Protein AF-A0A820HE97-F1 (afdb_monomer_lite)

Structure (mmCIF, N/CA/C/O backbone):
data_AF-A0A820HE97-F1
#
_entry.id   AF-A0A820HE97-F1
#
loop_
_atom_site.group_PDB
_atom_site.id
_atom_site.type_symbol
_atom_site.label_atom_id
_atom_site.label_alt_id
_atom_site.label_comp_id
_atom_site.label_asym_id
_atom_site.label_entity_id
_atom_site.label_seq_id
_atom_site.pdbx_PDB_ins_code
_atom_site.Cartn_x
_atom_site.Cartn_y
_atom_site.Cartn_z
_atom_site.occupancy
_atom_site.B_iso_or_equiv
_atom_site.auth_seq_id
_atom_site.auth_comp_id
_atom_site.auth_asym_id
_atom_site.auth_atom_id
_atom_site.pdbx_PDB_model_num
ATOM 1 N N . MET A 1 1 ? -4.920 5.874 -9.893 1.00 67.00 1 MET A N 1
ATOM 2 C CA . MET A 1 1 ? -6.171 5.371 -9.272 1.00 67.00 1 MET A CA 1
ATOM 3 C C . MET A 1 1 ? -5.916 4.414 -8.087 1.00 67.00 1 MET A C 1
ATOM 5 O O . MET A 1 1 ? -6.784 3.619 -7.760 1.00 67.00 1 MET A O 1
ATOM 9 N N . LEU A 1 2 ? -4.752 4.483 -7.416 1.00 69.00 2 LEU A N 1
ATOM 10 C CA . LEU A 1 2 ? -4.464 3.734 -6.177 1.00 69.00 2 LEU A CA 1
ATOM 11 C C . LEU A 1 2 ? -4.819 4.573 -4.941 1.00 69.00 2 LEU A C 1
ATOM 13 O O . LEU A 1 2 ? -5.583 4.120 -4.105 1.00 69.00 2 LEU A O 1
ATOM 17 N N . ALA A 1 3 ? -4.395 5.843 -4.916 1.00 72.19 3 ALA A N 1
ATOM 18 C CA . ALA A 1 3 ? -4.731 6.812 -3.868 1.00 72.19 3 ALA A CA 1
ATOM 19 C C . ALA A 1 3 ? -6.236 6.866 -3.542 1.00 72.19 3 ALA A C 1
ATOM 21 O O . ALA A 1 3 ? -6.626 6.772 -2.388 1.00 72.19 3 ALA A O 1
ATOM 22 N N . LYS A 1 4 ? -7.097 6.938 -4.568 1.00 76.06 4 LYS A N 1
ATOM 23 C CA . LYS A 1 4 ? -8.559 6.962 -4.386 1.00 76.06 4 LYS A CA 1
ATOM 24 C C . LYS A 1 4 ? -9.111 5.655 -3.802 1.00 76.06 4 LYS A C 1
ATOM 26 O O . LYS A 1 4 ? -10.076 5.695 -3.052 1.00 76.06 4 LYS A O 1
ATOM 31 N N . ARG A 1 5 ? -8.519 4.507 -4.152 1.00 79.31 5 ARG A N 1
ATOM 32 C CA . ARG A 1 5 ? -8.932 3.204 -3.608 1.00 79.31 5 ARG A CA 1
ATOM 33 C C . ARG A 1 5 ? -8.501 3.059 -2.151 1.00 79.31 5 ARG A C 1
ATOM 35 O O . ARG A 1 5 ? -9.321 2.667 -1.333 1.00 79.31 5 ARG A O 1
ATOM 42 N N . LEU A 1 6 ? -7.275 3.481 -1.845 1.00 70.06 6 LEU A N 1
ATOM 43 C CA . LEU A 1 6 ? -6.713 3.493 -0.498 1.00 70.06 6 LEU A CA 1
ATOM 44 C C . LEU A 1 6 ? -7.503 4.394 0.463 1.00 70.06 6 LEU A C 1
ATOM 46 O O . LEU A 1 6 ? -7.901 3.940 1.527 1.00 70.06 6 LEU A O 1
ATOM 50 N N . ILE A 1 7 ? -7.792 5.640 0.070 1.00 73.31 7 ILE A N 1
ATOM 51 C CA . ILE A 1 7 ? -8.521 6.602 0.919 1.00 73.31 7 ILE A CA 1
ATOM 52 C C . ILE A 1 7 ? -9.960 6.142 1.183 1.00 73.31 7 ILE A C 1
ATOM 54 O O . ILE A 1 7 ? -10.452 6.247 2.301 1.00 73.31 7 ILE A O 1
ATOM 58 N N . ASN A 1 8 ? -10.636 5.613 0.163 1.00 78.56 8 ASN A N 1
ATOM 59 C CA . ASN A 1 8 ? -12.042 5.226 0.274 1.00 78.56 8 ASN A CA 1
ATOM 60 C C . ASN A 1 8 ? -12.235 3.787 0.789 1.00 78.56 8 ASN A C 1
ATOM 62 O O . ASN A 1 8 ? -13.351 3.281 0.713 1.00 78.56 8 ASN A O 1
ATOM 66 N N . GLN A 1 9 ? -11.165 3.113 1.233 1.00 69.38 9 GLN A N 1
ATOM 67 C CA . GLN A 1 9 ? -11.171 1.692 1.613 1.00 69.38 9 GLN A CA 1
ATOM 68 C C . GLN A 1 9 ? -11.835 0.778 0.563 1.00 69.38 9 GLN A C 1
ATOM 70 O O . GLN A 1 9 ? -12.480 -0.213 0.883 1.00 69.38 9 GLN A O 1
ATOM 75 N N . LEU A 1 10 ? -11.673 1.100 -0.724 1.00 73.69 10 LEU A N 1
ATOM 76 C CA . LEU A 1 10 ? -12.217 0.301 -1.832 1.00 73.69 10 LEU A CA 1
AT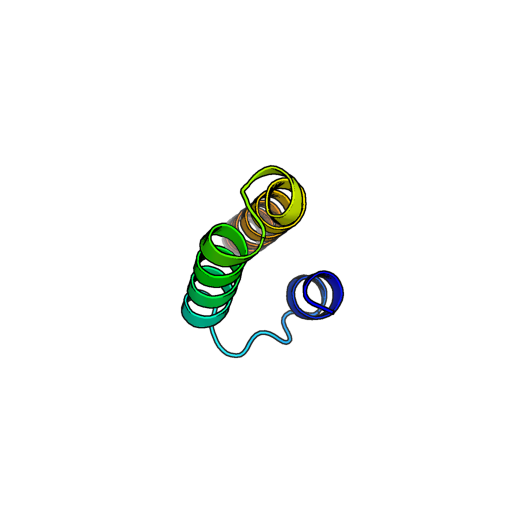OM 77 C C . LEU A 1 10 ? -11.303 -0.878 -2.200 1.00 73.69 10 LEU A C 1
ATOM 79 O O . LEU A 1 10 ? -11.509 -1.530 -3.224 1.00 73.69 10 LEU A O 1
ATOM 83 N N . SER A 1 11 ? -10.251 -1.109 -1.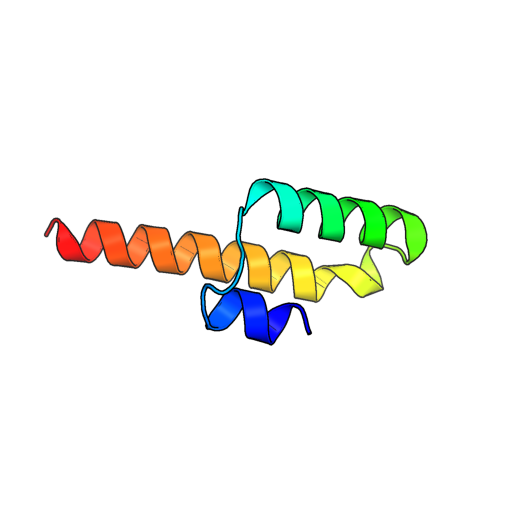417 1.00 70.75 11 SER A N 1
ATOM 84 C CA . SER A 1 11 ? -9.316 -2.210 -1.612 1.00 70.75 11 SER A CA 1
ATOM 85 C C . SER A 1 11 ? -9.907 -3.506 -1.066 1.00 70.75 11 SER A C 1
ATOM 87 O O . SER A 1 11 ? -10.259 -3.598 0.103 1.00 70.75 11 SER A O 1
ATOM 89 N N . THR A 1 12 ? -10.002 -4.521 -1.926 1.00 74.00 12 THR A N 1
ATOM 90 C CA . THR A 1 12 ? -10.560 -5.838 -1.576 1.00 74.00 12 THR A CA 1
ATOM 91 C C . THR A 1 12 ? -9.654 -6.626 -0.627 1.00 74.00 12 THR A C 1
ATOM 93 O O . THR A 1 12 ? -10.153 -7.345 0.231 1.00 74.00 12 THR A O 1
ATOM 96 N N . SER A 1 13 ? -8.330 -6.497 -0.753 1.00 80.12 13 SER A N 1
ATOM 97 C CA . SER A 1 13 ? -7.380 -6.935 0.276 1.00 80.12 13 SER A CA 1
ATOM 98 C C . SER A 1 13 ? -6.090 -6.122 0.201 1.00 80.12 13 SER A C 1
ATOM 100 O O . SER A 1 13 ? -5.647 -5.713 -0.876 1.00 80.12 13 SER A O 1
ATOM 102 N N . ILE A 1 14 ? -5.511 -5.887 1.375 1.00 80.25 14 ILE A N 1
ATOM 103 C CA . ILE A 1 14 ? -4.278 -5.124 1.580 1.00 80.25 14 ILE A CA 1
ATOM 104 C C . ILE A 1 14 ? -3.076 -5.871 0.982 1.00 80.25 14 ILE A C 1
ATOM 106 O O . ILE A 1 14 ? -2.236 -5.245 0.337 1.00 80.25 14 ILE A O 1
ATOM 110 N N . ASP A 1 15 ? -3.048 -7.203 1.072 1.00 84.75 15 ASP A N 1
ATOM 111 C CA . ASP A 1 15 ? -1.970 -8.043 0.526 1.00 84.75 15 ASP A CA 1
ATOM 112 C C . ASP A 1 15 ? -1.860 -7.923 -1.004 1.00 84.75 15 ASP A C 1
ATOM 114 O O . ASP A 1 15 ? -0.766 -7.890 -1.577 1.00 84.75 15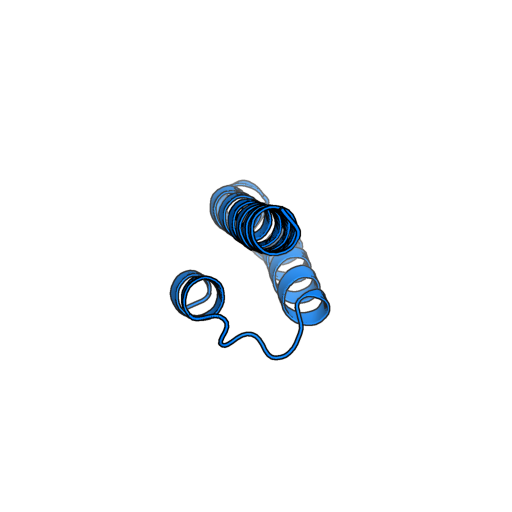 ASP A O 1
ATOM 118 N N . TYR A 1 16 ? -3.003 -7.814 -1.695 1.00 85.44 16 TYR A N 1
ATOM 119 C CA . TYR A 1 16 ? -3.018 -7.612 -3.146 1.00 85.44 16 TYR A CA 1
ATOM 120 C C . TYR A 1 16 ? -2.484 -6.235 -3.545 1.00 85.44 16 TYR A C 1
ATOM 122 O O . TYR A 1 16 ? -1.781 -6.121 -4.553 1.00 85.44 16 TY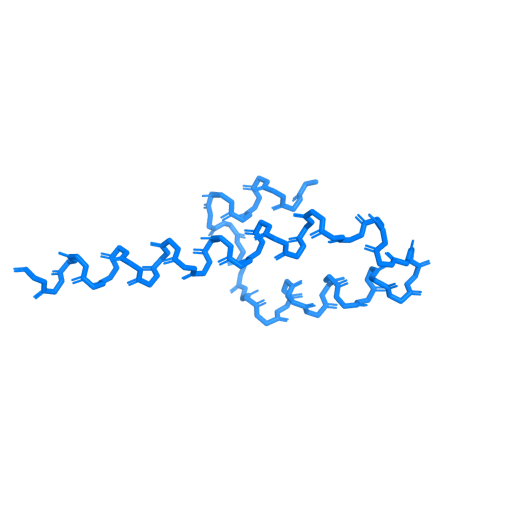R A O 1
ATOM 130 N N . GLU A 1 17 ? -2.784 -5.195 -2.769 1.00 83.94 17 GLU A N 1
ATOM 131 C CA . GLU A 1 17 ? -2.270 -3.846 -3.020 1.00 83.94 17 GLU A CA 1
ATOM 132 C C . GLU A 1 17 ? -0.759 -3.772 -2.758 1.00 83.94 17 GLU A C 1
ATOM 134 O O . GLU A 1 17 ? -0.027 -3.180 -3.554 1.00 83.94 17 GLU A O 1
ATOM 139 N N . GLU A 1 18 ? -0.263 -4.439 -1.712 1.00 86.62 18 GLU A N 1
ATOM 140 C CA . GLU A 1 18 ? 1.175 -4.545 -1.444 1.00 86.62 18 GLU A CA 1
ATOM 141 C C . GLU A 1 18 ? 1.902 -5.272 -2.588 1.00 86.62 18 GLU A C 1
ATOM 143 O O . GLU A 1 18 ? 2.912 -4.783 -3.110 1.00 86.62 18 GLU A O 1
ATOM 148 N N . SER A 1 19 ? 1.343 -6.392 -3.062 1.00 88.94 19 SER A N 1
ATOM 149 C CA . SER A 1 19 ? 1.870 -7.120 -4.224 1.00 88.94 19 SER A CA 1
ATOM 150 C C . SER A 1 19 ? 1.879 -6.254 -5.490 1.00 88.94 19 SER A C 1
ATOM 152 O O . SER A 1 19 ? 2.843 -6.280 -6.262 1.00 88.94 19 SER A O 1
ATOM 154 N N . MET A 1 20 ? 0.840 -5.440 -5.701 1.00 88.50 20 MET A N 1
ATOM 155 C CA . MET A 1 20 ? 0.756 -4.513 -6.831 1.00 88.50 20 MET A CA 1
ATOM 156 C C . MET A 1 20 ? 1.860 -3.451 -6.774 1.00 88.50 20 MET A C 1
ATOM 158 O O . MET A 1 20 ? 2.533 -3.216 -7.782 1.00 88.50 20 MET A O 1
ATOM 162 N N . ILE A 1 21 ? 2.085 -2.838 -5.607 1.00 87.69 21 ILE A N 1
ATOM 163 C CA . ILE A 1 21 ? 3.151 -1.845 -5.414 1.00 87.69 21 ILE A CA 1
ATOM 164 C C . ILE A 1 21 ? 4.530 -2.494 -5.603 1.00 87.69 21 ILE A C 1
ATOM 166 O O . ILE A 1 21 ? 5.395 -1.906 -6.252 1.00 87.69 21 ILE A O 1
ATOM 170 N N . SER A 1 22 ? 4.729 -3.721 -5.111 1.00 89.81 22 SER A N 1
ATOM 171 C CA . SER A 1 22 ? 5.977 -4.475 -5.287 1.00 89.81 22 SER A CA 1
ATOM 172 C C . SER A 1 22 ? 6.287 -4.756 -6.764 1.00 89.81 22 SER A C 1
ATOM 174 O O . SER A 1 22 ? 7.401 -4.503 -7.231 1.00 89.81 22 SER A O 1
ATOM 176 N N . LYS A 1 23 ? 5.287 -5.184 -7.543 1.00 91.38 23 LYS A N 1
ATOM 177 C CA . LYS A 1 23 ? 5.426 -5.391 -8.996 1.00 91.38 23 LYS A CA 1
ATOM 178 C C . LYS A 1 23 ? 5.697 -4.081 -9.741 1.00 91.38 23 LYS A C 1
ATOM 180 O O . LYS A 1 23 ? 6.562 -4.043 -10.612 1.00 91.38 23 LYS A O 1
ATOM 185 N N . LEU A 1 24 ? 5.022 -2.992 -9.365 1.00 88.62 24 LEU A N 1
ATOM 186 C CA . LEU A 1 24 ? 5.287 -1.654 -9.909 1.00 88.62 24 LEU A CA 1
ATOM 187 C C . LEU A 1 24 ? 6.703 -1.169 -9.592 1.00 88.62 24 LEU A C 1
ATOM 189 O O . LEU A 1 24 ? 7.339 -0.552 -10.440 1.00 88.62 24 LEU A O 1
ATOM 193 N N . LYS A 1 25 ? 7.222 -1.476 -8.401 1.00 91.25 25 LYS A N 1
ATOM 194 C CA . LYS A 1 25 ? 8.592 -1.129 -8.011 1.00 91.25 25 LYS A CA 1
ATOM 195 C C . LYS A 1 25 ? 9.614 -1.861 -8.879 1.00 91.25 25 LYS A C 1
ATOM 197 O O . LYS A 1 25 ? 10.610 -1.254 -9.261 1.00 91.25 25 LYS A O 1
ATOM 202 N N . GLN A 1 26 ? 9.361 -3.127 -9.214 1.00 91.62 26 GLN A N 1
ATOM 203 C CA . GLN A 1 26 ? 10.215 -3.889 -10.132 1.00 91.62 26 GLN A CA 1
ATOM 204 C C . GLN A 1 26 ? 10.151 -3.346 -11.566 1.00 91.62 26 GLN A C 1
ATOM 206 O O . GLN A 1 26 ? 11.184 -3.240 -12.217 1.00 91.62 26 GLN A O 1
ATOM 211 N N . ALA A 1 27 ? 8.963 -2.969 -12.046 1.00 92.00 27 ALA A N 1
ATOM 212 C CA . ALA A 1 27 ? 8.775 -2.509 -13.422 1.00 92.00 27 ALA A CA 1
ATOM 213 C C . ALA A 1 27 ? 9.213 -1.051 -13.661 1.00 92.00 27 ALA A C 1
ATOM 215 O O . ALA A 1 27 ? 9.761 -0.736 -14.714 1.00 92.00 27 ALA A O 1
ATOM 216 N N . CYS A 1 28 ? 8.950 -0.152 -12.709 1.00 89.94 28 CYS A N 1
ATOM 217 C CA . CYS A 1 28 ? 9.089 1.301 -12.880 1.00 89.94 28 CYS A CA 1
ATOM 218 C C . CYS A 1 28 ? 10.124 1.938 -11.937 1.00 89.94 28 CYS A C 1
ATOM 220 O O . CYS A 1 28 ? 10.413 3.129 -12.053 1.00 89.94 28 CYS A O 1
ATOM 222 N N . GLY A 1 29 ? 10.687 1.165 -11.006 1.00 90.94 29 GLY A N 1
ATOM 223 C CA . GLY A 1 29 ? 11.703 1.625 -10.064 1.00 90.94 29 GLY A CA 1
ATOM 224 C C . GLY A 1 29 ? 11.153 2.318 -8.812 1.00 90.94 29 GLY A C 1
ATOM 225 O O . GLY A 1 29 ? 10.000 2.746 -8.728 1.00 90.94 29 GLY A O 1
ATOM 226 N N . LEU A 1 30 ? 12.029 2.448 -7.812 1.00 87.38 30 LEU A N 1
ATOM 227 C CA . LEU A 1 30 ? 11.691 2.943 -6.472 1.00 87.38 30 LEU A CA 1
ATOM 228 C C . LEU A 1 30 ? 11.209 4.401 -6.462 1.00 87.38 30 LEU A C 1
ATOM 230 O O . LEU A 1 30 ? 10.273 4.727 -5.738 1.00 87.38 30 LEU A O 1
ATOM 234 N N . VAL A 1 31 ? 11.833 5.282 -7.250 1.00 88.19 31 VAL A N 1
ATOM 235 C CA . VAL A 1 31 ? 11.505 6.722 -7.268 1.00 88.19 31 VAL A CA 1
ATOM 236 C C . VAL A 1 31 ? 10.047 6.947 -7.678 1.00 88.19 31 VAL A C 1
ATOM 238 O O . VAL A 1 31 ? 9.378 7.823 -7.133 1.00 88.19 31 VAL A O 1
ATOM 241 N N . TYR A 1 32 ? 9.535 6.105 -8.579 1.00 81.94 32 TYR A N 1
ATOM 242 C CA . TYR A 1 32 ? 8.151 6.153 -9.036 1.00 81.94 32 TYR A CA 1
ATOM 243 C C . TYR A 1 32 ? 7.164 5.645 -7.974 1.00 81.94 32 TYR A C 1
ATOM 245 O O . TYR A 1 32 ? 6.074 6.196 -7.819 1.00 81.94 32 TYR A O 1
ATOM 253 N N . THR A 1 33 ? 7.543 4.622 -7.201 1.00 88.44 33 THR A N 1
ATOM 254 C CA . THR A 1 33 ? 6.655 3.993 -6.209 1.00 88.44 33 THR A CA 1
ATOM 255 C C . THR A 1 33 ? 6.754 4.566 -4.801 1.00 88.44 33 THR A C 1
ATOM 257 O O . THR A 1 33 ? 5.895 4.260 -3.981 1.00 88.44 33 THR A O 1
ATOM 260 N N . ASN A 1 34 ? 7.751 5.400 -4.498 1.00 89.19 34 ASN A N 1
ATOM 261 C CA . ASN A 1 34 ? 8.023 5.873 -3.136 1.00 89.19 34 ASN A CA 1
ATOM 262 C C . ASN A 1 34 ? 6.797 6.541 -2.480 1.00 89.19 34 ASN A C 1
ATOM 264 O O . ASN A 1 34 ? 6.356 6.139 -1.406 1.00 89.19 34 ASN A O 1
ATOM 268 N N . LYS A 1 35 ? 6.150 7.479 -3.185 1.00 87.69 35 LYS A N 1
ATOM 269 C CA . LYS A 1 35 ? 4.932 8.146 -2.686 1.00 87.69 35 LYS A CA 1
ATOM 270 C C . LYS A 1 35 ? 3.754 7.184 -2.492 1.00 87.69 35 LYS A C 1
ATOM 272 O O . LYS A 1 35 ? 2.940 7.383 -1.599 1.00 87.69 35 LYS A O 1
ATOM 277 N N . LEU A 1 36 ? 3.658 6.145 -3.326 1.00 85.81 36 LEU A N 1
ATOM 278 C CA . LEU A 1 36 ? 2.610 5.126 -3.211 1.00 85.81 36 LEU A CA 1
ATOM 279 C C . LEU A 1 36 ? 2.848 4.238 -1.984 1.00 85.81 36 LEU A C 1
ATOM 281 O O . LEU A 1 36 ? 1.891 3.908 -1.293 1.00 85.81 36 LEU A O 1
ATOM 285 N N . GLN A 1 37 ? 4.108 3.902 -1.689 1.00 87.50 37 GLN A N 1
ATOM 286 C CA . GLN A 1 37 ? 4.477 3.170 -0.475 1.00 87.50 37 GLN A CA 1
ATOM 287 C C . GLN A 1 37 ? 4.182 3.980 0.792 1.00 87.50 37 GLN A C 1
ATOM 289 O O . GLN A 1 37 ? 3.618 3.427 1.730 1.00 87.50 37 GLN A O 1
ATOM 294 N N . GLN A 1 38 ? 4.500 5.279 0.803 1.00 89.62 38 GLN A N 1
ATOM 295 C CA . GLN A 1 38 ? 4.174 6.158 1.933 1.00 89.62 38 GLN A CA 1
ATOM 296 C C . GLN A 1 38 ? 2.662 6.247 2.163 1.00 89.62 38 GLN A C 1
ATOM 298 O O . GLN A 1 38 ? 2.203 5.939 3.255 1.00 89.62 38 GLN A O 1
ATOM 303 N N . MET A 1 39 ? 1.870 6.523 1.116 1.00 88.38 39 MET A N 1
ATOM 304 C CA . MET A 1 39 ? 0.404 6.525 1.240 1.00 88.38 39 MET A CA 1
ATOM 305 C C . MET A 1 39 ? -0.153 5.198 1.768 1.00 88.38 39 MET A C 1
ATOM 307 O O . MET A 1 39 ? -1.128 5.190 2.514 1.00 88.38 39 MET A O 1
ATOM 311 N N . PHE A 1 40 ? 0.429 4.073 1.351 1.00 86.19 40 PHE A N 1
ATOM 312 C CA . PHE A 1 40 ? 0.007 2.754 1.812 1.00 86.19 40 PHE A CA 1
ATOM 313 C C . PHE A 1 40 ? 0.265 2.564 3.313 1.00 86.19 40 PHE A C 1
ATOM 315 O O . PHE A 1 40 ? -0.601 2.069 4.033 1.00 86.19 40 PHE A O 1
ATOM 322 N N . GLN A 1 41 ? 1.428 3.011 3.795 1.00 88.81 41 GLN A N 1
ATOM 323 C CA . GLN A 1 41 ? 1.759 3.003 5.221 1.00 88.81 41 GLN A CA 1
ATOM 324 C C . GLN A 1 41 ? 0.841 3.928 6.024 1.00 88.81 41 GLN A C 1
ATOM 326 O O . GLN A 1 41 ? 0.320 3.506 7.056 1.00 88.81 41 GLN A O 1
ATOM 331 N N . ASP A 1 42 ? 0.588 5.141 5.530 1.00 89.50 42 ASP A N 1
ATOM 332 C CA . ASP A 1 42 ? -0.260 6.129 6.206 1.00 89.50 42 ASP A CA 1
ATOM 333 C C . ASP A 1 42 ? -1.680 5.597 6.438 1.00 89.50 42 ASP A C 1
ATOM 335 O O . ASP A 1 42 ? -2.250 5.774 7.515 1.00 89.50 42 ASP A O 1
ATOM 339 N N . VAL A 1 43 ? -2.241 4.886 5.455 1.00 86.50 43 VAL A N 1
ATOM 340 C CA . VAL A 1 43 ? -3.574 4.277 5.572 1.00 86.50 43 VAL A CA 1
ATOM 341 C C . VAL A 1 43 ? -3.589 3.211 6.662 1.00 86.50 43 VAL A C 1
ATOM 343 O O . VAL A 1 43 ? -4.471 3.257 7.517 1.00 86.50 43 VAL A O 1
ATOM 346 N N . ASN A 1 44 ? -2.596 2.317 6.690 1.00 86.00 44 ASN A N 1
ATOM 347 C CA . ASN A 1 44 ? -2.507 1.253 7.695 1.00 86.00 44 ASN A CA 1
ATOM 348 C C . ASN A 1 44 ? -2.343 1.811 9.122 1.00 86.00 44 ASN A C 1
ATOM 350 O O . ASN A 1 44 ? -2.964 1.333 10.073 1.00 86.00 44 ASN A O 1
ATOM 354 N N . ILE A 1 45 ? -1.538 2.868 9.273 1.00 90.25 45 ILE A N 1
ATOM 355 C CA . ILE A 1 45 ? -1.381 3.571 10.552 1.00 90.25 45 ILE A CA 1
ATOM 356 C C . ILE A 1 45 ? -2.702 4.234 10.952 1.00 90.25 45 ILE A C 1
ATOM 358 O O . ILE A 1 45 ? -3.112 4.128 12.106 1.00 90.25 45 ILE A O 1
ATOM 362 N N . SER A 1 46 ? -3.395 4.884 10.012 1.00 88.38 46 SER A N 1
ATOM 363 C CA . SER A 1 46 ? -4.658 5.571 10.297 1.00 88.38 46 SER A CA 1
ATOM 364 C C . SER A 1 46 ? -5.762 4.615 10.748 1.00 88.38 46 SER A C 1
ATOM 366 O O . SER A 1 46 ? -6.495 4.935 11.687 1.00 88.38 46 SER A O 1
ATOM 368 N N . THR A 1 47 ? -5.865 3.432 10.133 1.00 86.81 47 THR A N 1
ATOM 369 C CA . THR A 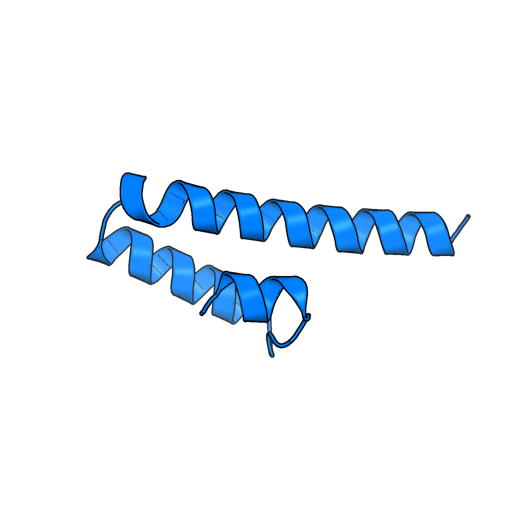1 47 ? -6.841 2.409 10.525 1.00 86.81 47 THR A CA 1
ATOM 370 C C . THR A 1 47 ? -6.507 1.857 11.900 1.00 86.81 47 THR A C 1
ATOM 372 O O . THR A 1 47 ? -7.372 1.831 12.769 1.00 86.81 47 THR A O 1
ATOM 375 N N . ASN A 1 48 ? -5.232 1.536 12.145 1.00 89.12 48 ASN A N 1
ATOM 376 C CA . ASN A 1 48 ? -4.792 1.033 13.441 1.00 89.12 48 ASN A CA 1
ATOM 377 C C . ASN A 1 48 ? -5.016 2.053 14.571 1.00 89.12 48 ASN A C 1
ATOM 379 O O . ASN A 1 48 ? -5.540 1.691 15.621 1.00 89.12 48 ASN A O 1
ATOM 383 N N . LEU A 1 49 ? -4.683 3.329 14.348 1.00 91.00 49 LEU A N 1
ATOM 384 C CA . LEU A 1 49 ? -4.972 4.402 15.302 1.00 91.00 49 LEU A CA 1
ATOM 385 C C . LEU A 1 49 ? -6.474 4.531 15.551 1.00 91.00 49 LEU A C 1
ATOM 387 O O . LEU A 1 49 ? -6.891 4.621 16.701 1.00 91.00 49 LEU A O 1
ATOM 391 N N . SER A 1 50 ? -7.291 4.514 14.497 1.00 89.50 50 SER A N 1
ATOM 392 C CA . SER A 1 50 ? -8.750 4.618 14.625 1.00 89.50 50 SER A CA 1
ATOM 393 C C . SER A 1 50 ? -9.339 3.477 15.458 1.00 89.50 50 SER A C 1
ATOM 395 O O . SER A 1 50 ? -10.225 3.718 16.274 1.00 89.50 50 SER A O 1
ATOM 397 N N . ASP A 1 51 ? -8.835 2.253 15.295 1.00 90.62 51 ASP A N 1
ATOM 398 C CA . ASP A 1 51 ? -9.271 1.089 16.074 1.00 90.62 51 ASP A C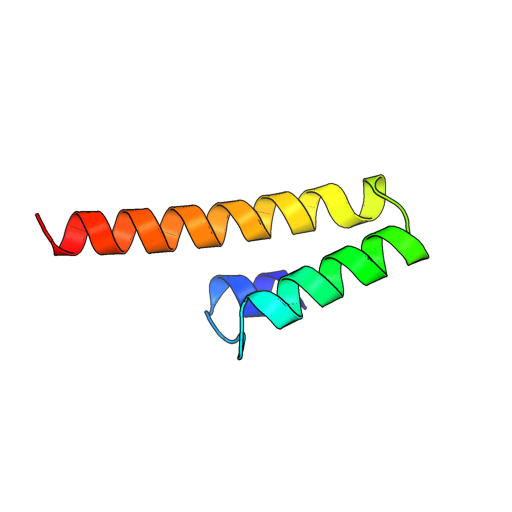A 1
ATOM 399 C C . ASP A 1 51 ? -8.834 1.176 17.542 1.00 90.62 51 ASP A C 1
ATOM 401 O O . ASP A 1 51 ? -9.626 0.879 18.441 1.00 90.62 51 ASP A O 1
ATOM 405 N N . GLN A 1 52 ? -7.611 1.654 17.801 1.00 92.62 52 GLN A N 1
ATOM 406 C CA . GLN A 1 52 ? -7.162 1.951 19.163 1.00 92.62 52 GLN A CA 1
ATOM 407 C C . GLN A 1 52 ? -8.085 2.984 19.816 1.00 92.62 52 GLN A C 1
ATOM 409 O O . GLN A 1 52 ? -8.611 2.727 20.894 1.00 92.62 52 GLN A O 1
ATOM 414 N N . TYR A 1 53 ? -8.365 4.100 19.134 1.00 91.62 53 TYR A N 1
ATOM 415 C CA . TYR A 1 53 ? -9.269 5.148 19.622 1.00 91.62 53 TYR A CA 1
ATOM 416 C C . TYR A 1 53 ? -10.692 4.660 19.901 1.00 91.62 53 TYR A C 1
ATOM 418 O O . TYR A 1 53 ? -11.337 5.202 20.785 1.00 91.62 53 TYR A O 1
ATOM 426 N N . ARG A 1 54 ? -11.194 3.662 19.167 1.00 89.94 54 ARG A N 1
ATOM 427 C CA . ARG A 1 54 ? -12.519 3.064 19.418 1.00 89.94 54 ARG A CA 1
ATOM 428 C C . ARG A 1 54 ? -12.558 2.152 20.643 1.00 89.94 54 ARG A C 1
ATOM 430 O O . ARG A 1 54 ? -13.645 1.828 21.110 1.00 89.94 54 ARG A O 1
ATOM 437 N N . THR A 1 55 ? -11.396 1.680 21.085 1.00 86.88 55 THR A N 1
ATOM 438 C CA . THR A 1 55 ? -11.249 0.775 22.233 1.00 86.88 55 THR A CA 1
ATOM 439 C C . THR A 1 55 ? -11.030 1.545 23.542 1.00 86.88 55 THR A C 1
ATOM 441 O O . THR A 1 55 ? -11.259 0.988 24.616 1.00 86.88 55 THR A O 1
ATOM 444 N N . TYR A 1 56 ? -10.598 2.807 23.450 1.00 70.19 56 TYR A N 1
ATOM 445 C CA . TYR A 1 56 ? -10.561 3.771 24.554 1.00 70.19 56 TYR A CA 1
ATOM 446 C C . TYR A 1 56 ? -11.941 4.382 24.815 1.00 70.19 56 TYR A C 1
ATOM 448 O O . TYR A 1 56 ? -12.225 4.647 26.005 1.00 70.19 56 TYR A O 1
#

Sequence (56 aa):
MLAKRLINQLSTSIDYEESMISKLKQACGLVYTNKLQQMFQDVNISTNLSDQYRTY

Organism: NCBI:txid392033

Secondary structure (DSSP, 8-state):
--HHHHHTT--S-HHHHHHHHHHHHHHH-HHHHHHHHHHHHHHHHHHHHHHHHHH-

Foldseek 3Di:
DLLVCLVVVVDPDLVVLVVVLVVCCVVPNCVVSVVVVVSSVVSVVVVVVVVVVVVD

Radius of gyration: 12.59 Å; chains: 1; bounding box: 24×16×38 Å

InterPro domains:
  IPR001373 Cullin, N-terminal [PF00888] (1-49)
  IPR016158 Cullin homology domain [PS50069] (1-56)
  IPR036317 Cullin homology domain superfamily [SSF75632] (1-55)
  IPR045093 Cullin [PTHR11932] (1-56)

pLDDT: mean 84.52, std 7.24, range [67.0, 92.62]